Protein AF-A0A101I032-F1 (afdb_monomer)

Secondary structure (DSSP, 8-state):
-HHHHHHHHHHHHHHTT--PPPP--S-EEEE-TTS-EEEEEEEE-SS-EEEEETT--EEEE-TTS-EEEPPEETTEE-

Organism: NCBI:txid1635277

Solvent-accessible surface area (backbone atoms only — not comparable to full-atom values): 4915 Å² total; per-residue (Å²): 109,69,70,57,53,53,51,53,52,52,53,55,60,57,58,74,71,69,74,88,76,77,76,86,78,55,76,42,83,46,69,36,83,88,66,53,71,49,59,32,21,76,46,76,58,102,87,39,83,38,31,29,36,89,87,67,46,52,27,34,69,50,98,88,57,40,76,39,78,43,43,81,56,99,88,41,79,87

Sequence (78 aa):
MKKLLTLTLVVLFVAVAVFAVPARPGFRVFEQPDGTKFIAQLKGDEHFHFAETEDRYAIIRNSEGWWTYANKVDGLLV

Nearest PDB structures (foldseek):
  1dfc-assembly2_B  TM=5.243E-01  e=2.704E-01  Homo sapiens
  3p53-assembly2_B  TM=5.302E-01  e=5.034E-01  Homo sapiens
  4gp3-assembly2_B  TM=4.833E-01  e=4.178E-01  Homo sapiens
  4goy-assembly2_B  TM=4.832E-01  e=4.178E-01  Homo sapiens
  6i0z-assembly2_B  TM=5.116E-01  e=7.309E-01  Homo sapiens

Mean predicted aligned error: 7.28 Å

Radius of gyration: 20.95 Å; Cα contacts (8 Å, |Δi|>4): 91; chains: 1; bounding box: 34×31×63 Å

pLDDT: mean 90.1, std 7.94, range [61.53, 98.12]

Structure (mmCIF, N/CA/C/O backbone):
data_AF-A0A101I032-F1
#
_entry.id   AF-A0A101I032-F1
#
loop_
_atom_site.group_PDB
_atom_site.id
_atom_site.type_symbol
_atom_site.label_atom_id
_atom_site.label_alt_id
_atom_site.label_comp_id
_atom_site.label_asym_id
_atom_site.label_entity_id
_atom_site.label_seq_id
_atom_site.pdbx_PDB_ins_code
_atom_site.Cartn_x
_atom_site.Cartn_y
_atom_site.Cartn_z
_atom_site.occupancy
_atom_site.B_iso_or_equiv
_atom_site.auth_seq_id
_atom_site.auth_comp_id
_atom_site.auth_asym_id
_atom_site.auth_atom_id
_atom_site.pdbx_PDB_model_num
ATOM 1 N N . MET A 1 1 ? -15.642 20.693 45.568 1.00 61.53 1 MET A N 1
ATOM 2 C CA . MET A 1 1 ? -15.286 19.254 45.582 1.00 61.53 1 MET A CA 1
ATOM 3 C C . MET A 1 1 ? -16.344 18.379 44.912 1.00 61.53 1 MET A C 1
ATOM 5 O O . MET A 1 1 ? -16.026 17.776 43.902 1.00 61.53 1 MET A O 1
ATOM 9 N N . LYS A 1 2 ? -17.610 18.369 45.367 1.00 71.81 2 LYS A N 1
ATOM 10 C CA . LYS A 1 2 ? -18.675 17.532 44.764 1.00 71.81 2 LYS A CA 1
ATOM 11 C C . LYS A 1 2 ? -18.917 17.799 43.266 1.00 71.81 2 LYS A C 1
ATOM 13 O O . LYS A 1 2 ? -18.978 16.859 42.498 1.00 71.81 2 LYS A O 1
ATOM 18 N N . LYS A 1 3 ? -18.948 19.072 42.840 1.00 78.69 3 LYS A N 1
ATOM 19 C CA . LYS A 1 3 ? -19.113 19.455 41.420 1.00 78.69 3 LYS A CA 1
ATOM 20 C C . LYS A 1 3 ? -17.967 18.974 40.518 1.00 78.69 3 LYS A C 1
ATOM 22 O O . LYS A 1 3 ? -18.211 18.592 39.384 1.00 78.69 3 LYS A O 1
ATOM 27 N N . LEU A 1 4 ? -16.737 18.972 41.043 1.00 85.50 4 LEU A N 1
ATOM 28 C CA . LEU A 1 4 ? -15.565 18.434 40.347 1.00 85.50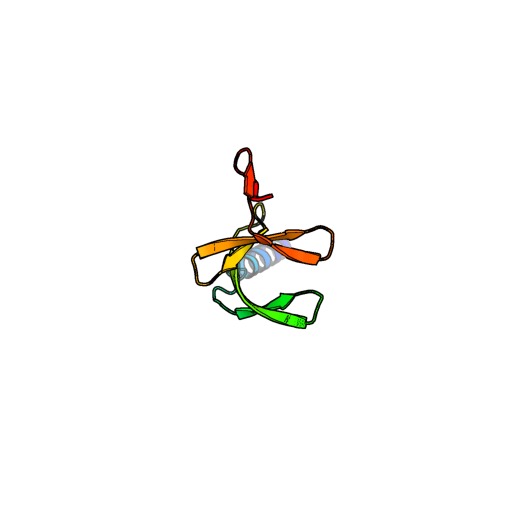 4 LEU A CA 1
ATOM 29 C C . LEU A 1 4 ? -15.684 16.915 40.200 1.00 85.50 4 LEU A C 1
ATOM 31 O O . LEU A 1 4 ? -15.531 16.416 39.098 1.00 85.50 4 LEU A O 1
ATOM 35 N N . LEU A 1 5 ? -16.063 16.207 41.270 1.00 89.69 5 LEU A N 1
ATOM 36 C CA . LEU A 1 5 ? -16.307 14.762 41.233 1.00 89.69 5 LEU A CA 1
ATOM 37 C C . LEU A 1 5 ? -17.391 14.388 40.206 1.00 89.69 5 LEU A C 1
ATOM 39 O O . LEU A 1 5 ? -17.208 13.456 39.430 1.00 89.69 5 LEU A O 1
ATOM 43 N N . THR A 1 6 ? -18.502 15.132 40.175 1.00 88.31 6 THR A N 1
ATOM 44 C CA . THR A 1 6 ? -19.581 14.915 39.201 1.00 88.31 6 THR A CA 1
ATOM 45 C C . THR A 1 6 ? -19.094 15.126 37.769 1.00 88.31 6 THR A C 1
ATOM 47 O O . THR A 1 6 ? -19.391 14.307 36.907 1.00 88.31 6 THR A O 1
ATOM 50 N N . LEU A 1 7 ? -18.308 16.177 37.512 1.00 91.25 7 LEU A N 1
ATOM 51 C CA . LEU A 1 7 ? -17.748 16.439 36.186 1.00 91.25 7 LEU A CA 1
ATOM 52 C C . LEU A 1 7 ? -16.776 15.332 35.751 1.00 91.25 7 LEU A C 1
ATOM 54 O O . LEU A 1 7 ? -16.875 14.841 34.630 1.00 91.25 7 LEU A O 1
ATOM 58 N N . THR A 1 8 ? -15.889 14.892 36.647 1.00 90.19 8 THR A N 1
ATOM 59 C CA . THR A 1 8 ? -14.957 13.786 36.385 1.00 90.19 8 THR A CA 1
ATOM 60 C C . THR A 1 8 ? -15.703 12.495 36.043 1.00 90.19 8 THR A C 1
ATOM 62 O O . THR A 1 8 ? -15.334 11.812 35.091 1.00 90.19 8 THR A O 1
ATOM 65 N N . LEU A 1 9 ? -16.782 12.183 36.768 1.00 90.81 9 LEU A N 1
ATOM 66 C CA . LEU A 1 9 ? -17.579 10.978 36.532 1.00 90.81 9 LEU A CA 1
ATOM 67 C C . LEU A 1 9 ? -18.296 11.014 35.173 1.00 90.81 9 LEU A C 1
ATOM 69 O O . LEU A 1 9 ? -18.333 10.002 34.480 1.00 90.81 9 LEU A O 1
ATOM 73 N N . VAL A 1 10 ? -18.813 12.180 34.769 1.00 89.75 10 VAL A N 1
ATOM 74 C CA . VAL A 1 10 ? -19.439 12.372 33.449 1.00 89.75 10 VAL A CA 1
ATOM 75 C C . VAL A 1 10 ? -18.421 12.174 32.324 1.00 89.75 10 VAL A C 1
ATOM 77 O O . VAL A 1 10 ? -18.711 11.467 31.362 1.00 89.75 10 VAL A O 1
ATOM 80 N N . VAL A 1 11 ? -17.214 12.733 32.453 1.00 88.75 11 VAL A N 1
ATOM 81 C CA . VAL A 1 11 ? -16.150 12.573 31.445 1.00 88.75 11 VAL A CA 1
ATOM 82 C C . VAL A 1 11 ? -15.716 11.109 31.315 1.00 88.75 11 VAL A C 1
ATOM 84 O O . VAL A 1 11 ? -15.582 10.612 30.198 1.00 88.75 11 VAL A O 1
ATOM 87 N N . LEU A 1 12 ? -15.565 10.398 32.437 1.00 88.44 12 LEU A N 1
ATOM 88 C CA . LEU A 1 12 ? -15.268 8.961 32.442 1.00 88.44 12 LEU A CA 1
ATOM 89 C C . LEU A 1 12 ? -16.355 8.153 31.728 1.00 88.44 12 LEU A C 1
ATOM 91 O O . LEU A 1 12 ? -16.023 7.282 30.935 1.00 88.44 12 LEU A O 1
ATOM 95 N N . PHE A 1 13 ? -17.634 8.463 31.957 1.00 85.56 13 PHE A N 1
ATOM 96 C CA . PHE A 1 13 ? -18.744 7.747 31.321 1.00 85.56 13 PHE A CA 1
ATOM 97 C C . PHE A 1 13 ? -18.785 7.949 29.799 1.00 85.56 13 PHE A C 1
ATOM 99 O O . PHE A 1 13 ? -19.064 7.009 29.058 1.00 85.56 13 PHE A O 1
ATOM 106 N N . VAL A 1 14 ? -18.466 9.157 29.324 1.00 84.31 14 VAL A N 1
ATOM 107 C CA . VAL A 1 14 ? -18.399 9.467 27.885 1.00 84.31 14 VAL A CA 1
ATOM 108 C C . VAL A 1 14 ? -17.196 8.791 27.221 1.00 84.31 14 VAL A C 1
ATOM 110 O O . VAL A 1 14 ? -17.309 8.328 26.088 1.00 84.31 14 VAL A O 1
ATOM 113 N N . ALA A 1 15 ? -16.065 8.668 27.920 1.00 81.38 15 ALA A N 1
ATOM 114 C CA . ALA A 1 15 ? -14.865 8.028 27.379 1.00 81.38 15 ALA A CA 1
ATOM 115 C C . ALA A 1 15 ? -15.061 6.533 27.058 1.00 81.38 15 ALA A C 1
ATOM 117 O O . ALA A 1 15 ? -14.455 6.035 26.113 1.00 81.38 15 ALA A O 1
ATOM 118 N N . VAL A 1 16 ? -15.941 5.823 27.780 1.00 79.31 16 VAL A N 1
ATOM 119 C CA . VAL A 1 16 ? -16.238 4.399 27.507 1.00 79.31 16 VAL A CA 1
ATOM 120 C C . VAL A 1 16 ? -17.018 4.207 26.195 1.00 79.31 16 VAL A C 1
ATOM 122 O O . VAL A 1 16 ? -17.052 3.107 25.654 1.00 79.31 16 VAL A O 1
ATOM 125 N N . ALA A 1 17 ? -17.630 5.262 25.650 1.00 77.06 17 ALA A N 1
ATOM 126 C CA . ALA A 1 17 ? -18.439 5.180 24.433 1.00 77.06 17 ALA A CA 1
ATOM 127 C C . ALA A 1 17 ? -17.639 5.367 23.127 1.00 77.06 17 ALA A C 1
ATOM 129 O O . ALA A 1 17 ? -18.222 5.284 22.045 1.00 77.06 17 ALA A O 1
ATOM 130 N N . VAL A 1 18 ? -16.329 5.628 23.196 1.00 78.12 18 VAL A N 1
ATOM 131 C CA . VAL A 1 18 ? -15.497 5.880 22.010 1.00 78.12 18 VAL A CA 1
ATOM 132 C C . VAL A 1 18 ? -14.764 4.600 21.610 1.00 78.12 18 VAL A C 1
ATOM 134 O O . VAL A 1 18 ? -13.801 4.197 22.256 1.00 78.12 18 VAL A O 1
ATOM 137 N N . PHE A 1 19 ? -15.207 3.968 20.522 1.00 79.44 19 PHE A N 1
ATOM 138 C CA . PHE A 1 19 ? -14.550 2.799 19.933 1.00 79.44 19 PHE A CA 1
ATOM 139 C C . PHE A 1 19 ? -13.864 3.167 18.614 1.00 79.44 19 PHE A C 1
ATOM 141 O O . PHE A 1 19 ? -14.397 3.949 17.826 1.00 79.44 19 PHE A O 1
ATOM 148 N N . ALA A 1 20 ? -12.696 2.575 18.353 1.00 76.56 20 ALA A N 1
ATOM 149 C CA . ALA A 1 20 ? -12.053 2.657 17.046 1.00 76.56 20 ALA A CA 1
ATOM 150 C C . ALA A 1 20 ? -12.895 1.914 15.995 1.00 76.56 20 ALA A C 1
ATOM 152 O O . ALA A 1 20 ? -13.388 0.813 16.246 1.00 76.56 20 ALA A O 1
ATOM 153 N N . VAL A 1 21 ? -13.055 2.511 14.813 1.00 78.75 21 VAL A N 1
ATOM 154 C CA . VAL A 1 21 ? -13.769 1.893 13.689 1.00 78.75 21 VAL A CA 1
ATOM 155 C C . VAL A 1 21 ? -12.744 1.207 12.786 1.00 78.75 21 VAL A C 1
ATOM 157 O O . VAL A 1 21 ? -11.790 1.865 12.368 1.00 78.75 21 VAL A O 1
ATOM 160 N N . PRO A 1 22 ? -12.907 -0.087 12.460 1.00 72.94 22 PRO A N 1
ATOM 161 C CA . PRO A 1 22 ? -11.997 -0.761 11.546 1.00 72.94 22 PRO A CA 1
ATOM 162 C C . PRO A 1 22 ? -12.059 -0.122 10.155 1.00 72.94 22 PRO A C 1
ATOM 164 O O . PRO A 1 22 ? -13.123 0.301 9.693 1.00 72.94 22 PRO A O 1
ATOM 167 N N . ALA A 1 23 ? -10.921 -0.086 9.460 1.00 72.75 23 ALA A N 1
ATOM 168 C CA . ALA A 1 23 ? -10.878 0.336 8.065 1.00 72.75 23 ALA A CA 1
ATOM 169 C C . ALA A 1 23 ? -11.867 -0.497 7.239 1.00 72.75 23 ALA A C 1
ATOM 171 O O . ALA A 1 23 ? -11.939 -1.711 7.419 1.00 72.75 23 ALA A O 1
ATOM 172 N N . ARG A 1 24 ? -12.623 0.142 6.332 1.00 80.69 24 ARG A N 1
ATOM 173 C CA . ARG A 1 24 ? -13.628 -0.535 5.495 1.00 80.69 24 ARG A CA 1
ATOM 174 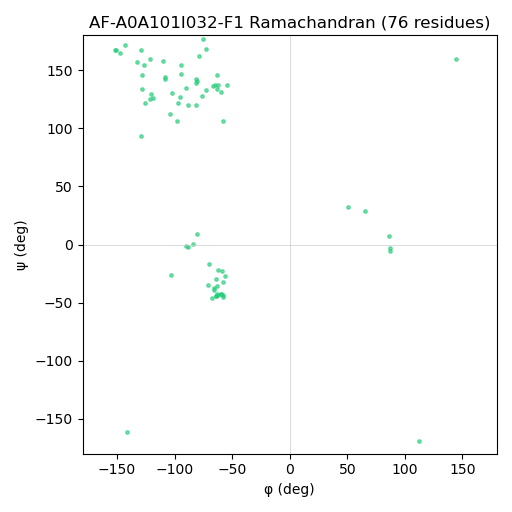C C . ARG A 1 24 ? -12.956 -1.646 4.673 1.00 80.69 24 ARG A C 1
ATOM 176 O O . ARG A 1 24 ? -12.279 -1.329 3.688 1.00 80.69 24 ARG A O 1
ATOM 183 N N . PRO A 1 25 ? -13.153 -2.928 5.023 1.00 82.06 25 PRO A N 1
ATOM 184 C CA . PRO A 1 25 ? -12.488 -4.009 4.327 1.00 82.06 25 PRO A CA 1
ATOM 185 C C . PRO A 1 25 ? -13.256 -4.325 3.044 1.00 82.06 25 PRO A C 1
ATOM 187 O O . PRO A 1 25 ? -14.485 -4.351 3.026 1.00 82.06 25 PRO A O 1
ATOM 190 N N . GLY A 1 26 ? -12.528 -4.583 1.963 1.00 91.19 26 GLY A N 1
ATOM 191 C CA . GLY A 1 26 ? -13.092 -5.212 0.770 1.00 91.19 26 GLY A CA 1
ATOM 192 C C . GLY A 1 26 ? -12.495 -4.696 -0.527 1.00 91.19 26 GLY A C 1
ATOM 193 O O . GLY A 1 26 ? -11.925 -3.600 -0.578 1.00 91.19 26 GLY A O 1
ATOM 194 N N . PHE A 1 27 ? -12.656 -5.515 -1.561 1.00 95.69 27 PHE A N 1
ATOM 195 C CA . PHE A 1 27 ? -12.373 -5.140 -2.933 1.00 95.69 27 PHE A CA 1
ATOM 196 C C . PHE A 1 27 ? -13.321 -4.034 -3.387 1.00 95.69 27 PHE A C 1
ATOM 198 O O . PHE A 1 27 ? -14.518 -4.043 -3.088 1.00 95.69 27 PHE A O 1
ATOM 205 N N . ARG A 1 28 ? -12.769 -3.051 -4.086 1.00 95.44 28 ARG A N 1
ATOM 206 C CA . ARG A 1 28 ? -13.499 -1.920 -4.650 1.00 95.44 28 ARG A CA 1
ATOM 207 C C . ARG A 1 28 ? -12.779 -1.412 -5.885 1.00 95.44 28 ARG A C 1
ATOM 209 O O . ARG A 1 28 ? -11.635 -1.778 -6.136 1.00 95.44 28 ARG A O 1
ATOM 216 N N . VAL A 1 29 ? -13.461 -0.560 -6.635 1.00 96.88 29 VAL A N 1
ATOM 217 C CA . VAL A 1 29 ? -12.919 0.024 -7.857 1.00 96.88 29 VAL A CA 1
ATOM 218 C C . VAL A 1 29 ? -11.925 1.130 -7.511 1.00 96.88 29 VAL A C 1
ATOM 220 O O . VAL A 1 29 ? -12.238 2.04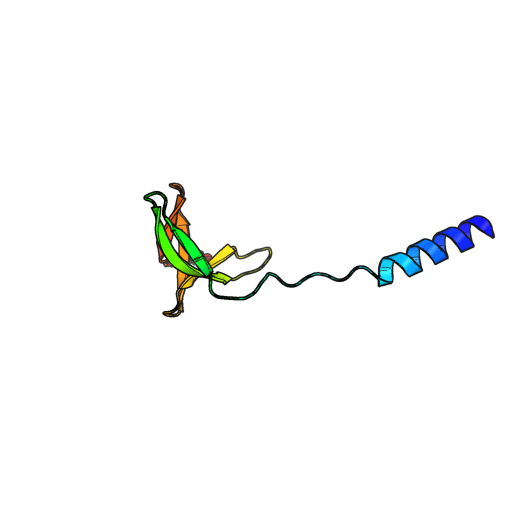0 -6.741 1.00 96.88 29 VAL A O 1
ATOM 223 N N . PHE A 1 30 ? -10.738 1.030 -8.093 1.00 96.19 30 PHE A N 1
ATOM 224 C CA . PHE A 1 30 ? -9.697 2.046 -8.137 1.00 96.19 30 PHE A CA 1
ATOM 225 C C . PHE A 1 30 ? -9.579 2.558 -9.571 1.00 96.19 30 PHE A C 1
ATOM 227 O O . PHE A 1 30 ? -9.981 1.886 -10.521 1.00 96.19 30 PHE A O 1
ATOM 234 N N . GLU A 1 31 ? -9.034 3.759 -9.710 1.00 97.69 31 GLU A N 1
ATOM 235 C CA . GLU A 1 31 ? -8.877 4.446 -10.987 1.00 97.69 31 GLU A CA 1
ATOM 236 C C . GLU A 1 31 ? -7.424 4.900 -11.135 1.00 97.69 31 GLU A C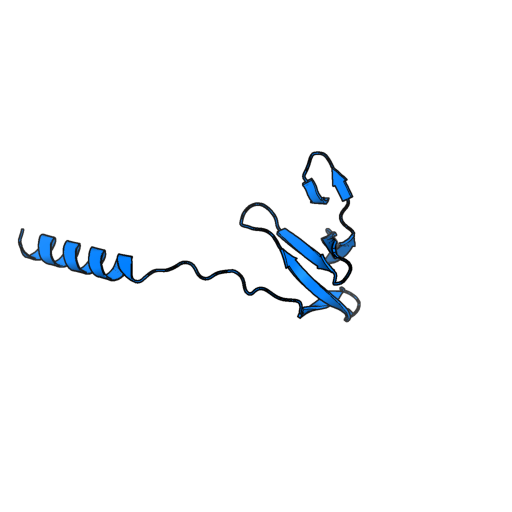 1
ATOM 238 O O . GLU A 1 31 ? -6.817 5.415 -10.189 1.00 97.69 31 GLU A O 1
ATOM 243 N N . GLN A 1 32 ? -6.859 4.640 -12.308 1.00 98.12 32 GLN A N 1
ATOM 244 C CA . GLN A 1 32 ? -5.558 5.131 -12.737 1.00 98.12 32 GLN A CA 1
ATOM 245 C C . GLN A 1 32 ? -5.672 6.591 -13.208 1.00 98.12 32 GLN A C 1
ATOM 247 O O . GLN A 1 32 ? -6.772 7.049 -13.520 1.00 98.12 32 GLN A O 1
ATOM 252 N N . PRO A 1 33 ? -4.559 7.339 -13.300 1.00 98.12 33 PRO A N 1
ATOM 253 C CA . PRO A 1 33 ? -4.572 8.716 -13.801 1.00 98.12 33 PRO A CA 1
ATOM 254 C C . PRO A 1 33 ? -5.171 8.897 -15.204 1.00 98.12 33 PRO A C 1
ATOM 256 O O . PRO A 1 33 ? -5.690 9.968 -15.506 1.00 98.12 33 PRO A O 1
ATOM 259 N N . ASP A 1 34 ? -5.119 7.869 -16.052 1.00 97.88 34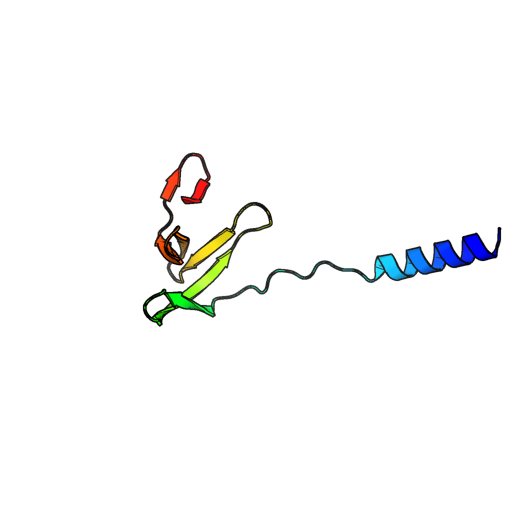 ASP A N 1
ATOM 260 C CA . ASP A 1 34 ? -5.705 7.864 -17.399 1.00 97.88 34 ASP A CA 1
ATOM 261 C C . ASP A 1 34 ? -7.208 7.508 -17.427 1.00 97.88 34 ASP A C 1
ATOM 263 O O . ASP A 1 34 ? -7.814 7.456 -18.497 1.00 97.88 34 ASP A O 1
ATOM 267 N N . GLY A 1 35 ? -7.817 7.263 -16.265 1.00 98.06 35 GLY A N 1
ATOM 268 C CA . GLY A 1 35 ? -9.213 6.850 -16.129 1.00 98.06 35 GLY A CA 1
ATOM 269 C C . GLY A 1 35 ? -9.439 5.337 -16.215 1.00 98.06 35 GLY A C 1
ATOM 270 O O . GLY A 1 35 ? -10.572 4.880 -16.025 1.00 98.06 35 GLY A O 1
ATOM 271 N N . THR A 1 36 ? -8.399 4.533 -16.463 1.00 98.12 36 THR A N 1
ATOM 272 C CA . THR A 1 36 ? -8.499 3.068 -16.452 1.00 98.12 36 THR A CA 1
ATOM 273 C C . THR A 1 36 ? -8.871 2.582 -15.054 1.00 98.12 36 THR A C 1
ATOM 275 O O . THR A 1 36 ? -8.285 2.996 -14.055 1.00 98.12 36 THR A O 1
ATOM 278 N N . LYS A 1 37 ? -9.842 1.669 -14.966 1.00 98.00 37 LYS A N 1
ATOM 279 C CA . LYS A 1 37 ? -10.360 1.160 -13.690 1.00 98.00 37 LYS A CA 1
ATOM 280 C C . LYS A 1 37 ? -9.924 -0.271 -13.439 1.00 98.00 37 LYS A C 1
ATOM 282 O O . LYS A 1 37 ? -9.871 -1.078 -14.362 1.00 98.00 37 LYS A O 1
ATOM 287 N N . PHE A 1 38 ? -9.663 -0.589 -12.179 1.00 97.19 38 PHE A N 1
ATOM 288 C CA . PHE A 1 38 ? -9.318 -1.939 -11.737 1.00 97.19 38 PHE A CA 1
ATOM 289 C C . PHE A 1 38 ? -9.835 -2.187 -10.317 1.00 97.19 38 PHE A C 1
ATOM 291 O O . PHE A 1 38 ? -10.231 -1.253 -9.618 1.00 97.19 38 PHE A O 1
ATOM 298 N N . ILE A 1 39 ? -9.869 -3.447 -9.890 1.00 97.69 39 ILE A N 1
ATOM 299 C CA . ILE A 1 39 ? -10.357 -3.835 -8.566 1.00 97.69 39 ILE A CA 1
ATOM 300 C C . ILE A 1 39 ? -9.168 -4.114 -7.645 1.00 97.69 39 ILE A C 1
ATOM 302 O O . ILE A 1 39 ? -8.247 -4.849 -7.995 1.00 97.69 39 ILE A O 1
ATOM 306 N N . ALA A 1 40 ? -9.195 -3.523 -6.453 1.00 97.06 40 ALA A N 1
ATOM 307 C CA . ALA A 1 40 ? -8.211 -3.782 -5.408 1.00 97.06 40 ALA A CA 1
ATOM 308 C C . ALA A 1 40 ? -8.817 -3.585 -4.013 1.00 97.06 40 ALA A C 1
ATOM 310 O O . ALA A 1 40 ? -9.912 -3.039 -3.852 1.00 97.06 40 ALA A O 1
ATOM 311 N N . GLN A 1 41 ? -8.109 -4.034 -2.984 1.00 95.81 41 GLN A N 1
ATOM 312 C CA . GLN A 1 41 ? -8.450 -3.844 -1.578 1.00 95.81 41 GLN A CA 1
ATOM 313 C C . GLN A 1 41 ? -7.331 -3.045 -0.903 1.00 95.81 41 GLN A C 1
ATOM 315 O O . GLN A 1 41 ? -6.182 -3.464 -0.953 1.00 95.81 41 GLN A O 1
ATOM 320 N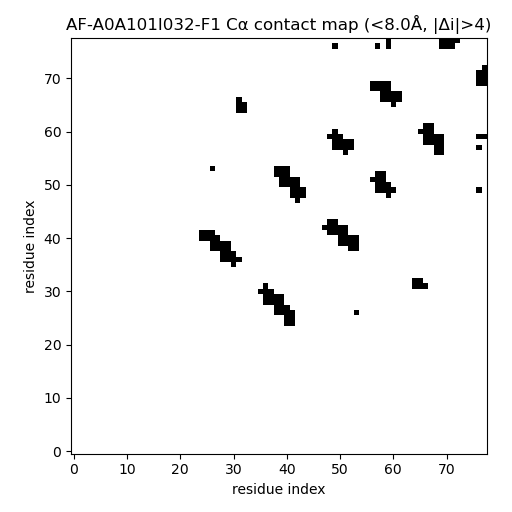 N . LEU A 1 42 ? -7.640 -1.919 -0.240 1.00 93.12 42 LEU A N 1
ATOM 321 C CA . LEU A 1 42 ? -6.637 -1.277 0.628 1.00 93.12 42 LEU A CA 1
ATOM 322 C C . LEU A 1 42 ? -6.253 -2.222 1.765 1.00 93.12 42 LEU A C 1
ATOM 324 O O . LEU A 1 42 ? -7.122 -2.830 2.398 1.00 93.12 42 LEU A O 1
ATOM 328 N N . LYS A 1 43 ? -4.956 -2.275 2.037 1.00 91.25 43 LYS A N 1
ATOM 329 C CA . LYS A 1 43 ? -4.334 -3.043 3.105 1.00 91.25 43 LYS A CA 1
ATOM 330 C C . LYS A 1 43 ? -3.349 -2.157 3.862 1.00 91.25 43 LYS A C 1
ATOM 332 O O . LYS A 1 43 ? -2.812 -1.194 3.317 1.00 91.25 43 LYS A O 1
ATOM 337 N N . GLY A 1 44 ? -3.090 -2.548 5.102 1.00 86.88 44 GLY A N 1
ATOM 338 C CA . GLY A 1 44 ? -2.116 -1.905 5.967 1.00 86.88 44 GLY A CA 1
ATOM 339 C C . GLY A 1 44 ? -2.745 -1.178 7.151 1.00 86.88 44 GLY A C 1
ATOM 340 O O . GLY A 1 44 ? -3.919 -1.386 7.467 1.00 86.88 44 GLY A O 1
ATOM 341 N N . ASP A 1 45 ? -1.917 -0.399 7.827 1.00 84.94 45 ASP A N 1
ATOM 342 C CA . ASP A 1 45 ? -2.169 0.253 9.111 1.00 84.94 45 ASP A CA 1
ATOM 343 C C . ASP A 1 45 ? -1.549 1.664 9.110 1.00 84.94 45 ASP A C 1
ATOM 345 O O . ASP A 1 45 ? -1.262 2.225 8.051 1.00 84.94 45 ASP A O 1
ATOM 349 N N . GLU A 1 46 ? -1.336 2.272 10.276 1.00 84.06 46 GLU A N 1
ATOM 350 C CA . GLU A 1 46 ? -0.728 3.602 10.372 1.00 84.06 46 GLU A CA 1
ATOM 351 C C . GLU A 1 46 ? 0.683 3.678 9.753 1.00 84.06 46 GLU A C 1
ATOM 353 O O . GLU A 1 46 ? 1.099 4.761 9.334 1.00 84.06 46 GLU A O 1
ATOM 358 N N . HIS A 1 47 ? 1.394 2.552 9.637 1.00 81.88 47 HIS A N 1
ATOM 359 C CA . HIS A 1 47 ? 2.772 2.466 9.147 1.00 81.88 47 HIS A CA 1
ATOM 360 C C . HIS A 1 47 ? 2.866 1.954 7.705 1.00 81.88 47 HIS A C 1
ATOM 362 O O . HIS A 1 47 ? 3.818 2.292 6.999 1.00 81.88 47 HIS A O 1
ATOM 368 N N . PHE A 1 48 ? 1.891 1.166 7.247 1.00 81.62 48 PHE A N 1
ATOM 369 C CA . PHE A 1 48 ? 1.896 0.556 5.915 1.00 81.62 48 PHE A CA 1
ATOM 370 C C . PHE A 1 48 ? 0.674 0.970 5.100 1.00 81.62 48 PHE A C 1
ATOM 372 O O . PHE A 1 48 ? -0.457 0.768 5.519 1.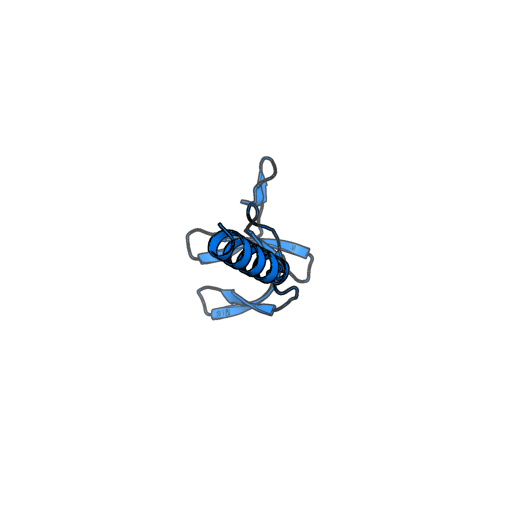00 81.62 48 PHE A O 1
ATOM 379 N N . HIS A 1 49 ? 0.896 1.514 3.903 1.00 87.31 49 HIS A N 1
ATOM 380 C CA . HIS A 1 49 ? -0.167 2.062 3.056 1.00 87.31 49 HIS A CA 1
ATOM 381 C C . HIS A 1 49 ? -0.045 1.475 1.652 1.00 87.31 49 HIS A C 1
ATOM 383 O O . HIS A 1 49 ? 0.711 1.978 0.824 1.00 87.31 49 HIS A O 1
ATOM 389 N N . PHE A 1 50 ? -0.767 0.389 1.382 1.00 94.44 50 PHE A N 1
ATOM 390 C CA . PHE A 1 50 ? -0.750 -0.265 0.073 1.00 94.44 50 PHE A CA 1
ATOM 391 C C . PHE A 1 50 ? -2.135 -0.794 -0.299 1.00 94.44 50 PHE A C 1
ATOM 393 O O . PHE A 1 50 ? -3.077 -0.772 0.497 1.00 94.44 50 PHE A O 1
ATOM 400 N N . ALA A 1 51 ? -2.289 -1.258 -1.532 1.00 95.56 51 ALA A N 1
ATOM 401 C CA . ALA A 1 51 ? -3.458 -2.023 -1.934 1.00 95.56 51 ALA A CA 1
ATOM 402 C C . ALA A 1 51 ? -3.038 -3.394 -2.461 1.00 95.56 51 ALA A C 1
ATOM 404 O O . ALA A 1 51 ? -1.888 -3.617 -2.823 1.00 95.56 51 ALA A O 1
ATOM 405 N N . GLU A 1 52 ? -3.976 -4.324 -2.466 1.00 96.19 52 GLU A N 1
ATOM 406 C CA . GLU A 1 52 ? -3.800 -5.683 -2.958 1.00 96.19 52 GLU A CA 1
ATOM 407 C C . GLU A 1 52 ? -4.794 -5.926 -4.097 1.00 96.19 52 GLU A C 1
ATOM 409 O O . GLU A 1 52 ? -5.982 -5.617 -3.958 1.00 96.19 52 GLU A O 1
ATOM 414 N N . THR A 1 53 ? -4.315 -6.434 -5.232 1.00 96.75 53 THR A N 1
ATOM 415 C CA . THR A 1 53 ? -5.170 -6.828 -6.364 1.00 96.75 53 THR A CA 1
ATOM 416 C C . THR A 1 53 ? -5.938 -8.116 -6.053 1.00 96.75 53 THR A C 1
ATOM 418 O O . THR A 1 53 ? -5.638 -8.816 -5.086 1.00 96.75 53 THR A O 1
ATOM 421 N N . GLU A 1 54 ? -6.927 -8.468 -6.878 1.00 95.88 54 GLU A N 1
ATOM 422 C CA . GLU A 1 54 ? -7.658 -9.743 -6.736 1.00 95.88 54 GLU A CA 1
ATOM 423 C C . GLU A 1 54 ? -6.724 -10.965 -6.815 1.00 95.88 54 GLU A C 1
ATOM 425 O O . GLU A 1 54 ? -6.907 -11.942 -6.086 1.00 95.88 54 GLU A O 1
ATOM 430 N N . ASP A 1 55 ? -5.649 -10.847 -7.598 1.00 95.81 55 ASP A N 1
ATOM 431 C CA . ASP A 1 55 ? -4.593 -11.854 -7.752 1.00 95.81 55 ASP A CA 1
ATOM 432 C C . ASP A 1 55 ? -3.545 -11.836 -6.621 1.00 95.81 55 ASP A C 1
ATOM 434 O O . ASP A 1 55 ? -2.528 -12.525 -6.697 1.00 95.81 55 ASP A O 1
ATOM 438 N N . ARG A 1 56 ? -3.789 -11.074 -5.546 1.00 94.12 56 ARG A N 1
ATOM 439 C CA . ARG A 1 56 ? -2.934 -10.972 -4.347 1.00 94.12 56 ARG A CA 1
ATOM 440 C C . ARG A 1 56 ? -1.556 -10.350 -4.581 1.00 94.12 56 ARG A C 1
ATOM 442 O O . ARG A 1 56 ? -0.609 -10.639 -3.848 1.00 94.12 56 ARG A O 1
ATOM 449 N N . TYR A 1 57 ? -1.439 -9.464 -5.564 1.00 96.00 57 TYR A N 1
ATOM 450 C CA . TYR A 1 57 ? -0.242 -8.645 -5.724 1.00 96.00 57 TYR A CA 1
ATOM 451 C C . TYR A 1 57 ? -0.371 -7.340 -4.947 1.00 96.00 57 TYR A C 1
ATOM 453 O O . TYR A 1 57 ? -1.387 -6.648 -5.038 1.00 96.00 57 TYR A O 1
ATOM 461 N N . ALA A 1 58 ? 0.687 -6.978 -4.224 1.00 96.06 58 ALA A N 1
ATOM 462 C CA . ALA A 1 58 ? 0.793 -5.674 -3.592 1.00 96.06 58 ALA A CA 1
ATOM 463 C C . ALA A 1 58 ? 1.048 -4.594 -4.651 1.00 96.06 58 ALA A C 1
ATOM 465 O O . ALA A 1 58 ? 1.923 -4.730 -5.510 1.00 96.06 58 ALA A O 1
ATOM 466 N N . ILE A 1 59 ? 0.292 -3.509 -4.561 1.00 97.25 59 ILE A N 1
ATOM 467 C CA . ILE A 1 59 ? 0.420 -2.325 -5.398 1.00 97.25 59 ILE A CA 1
ATOM 468 C C . ILE A 1 59 ? 0.523 -1.082 -4.516 1.00 97.25 59 ILE A C 1
ATOM 470 O O . ILE A 1 59 ? -0.097 -0.986 -3.452 1.00 97.25 59 ILE A O 1
ATOM 474 N N . ILE A 1 60 ? 1.291 -0.111 -4.982 1.00 96.62 60 ILE A N 1
ATOM 475 C CA . ILE A 1 60 ? 1.466 1.189 -4.338 1.00 96.62 60 ILE A CA 1
ATOM 476 C C . ILE A 1 60 ? 1.226 2.293 -5.355 1.00 96.62 60 ILE A C 1
ATOM 478 O O . ILE A 1 60 ? 1.157 2.044 -6.559 1.00 96.62 60 ILE A O 1
ATOM 482 N N . ARG A 1 61 ? 1.098 3.524 -4.867 1.00 95.56 61 ARG A N 1
ATOM 483 C CA . ARG A 1 6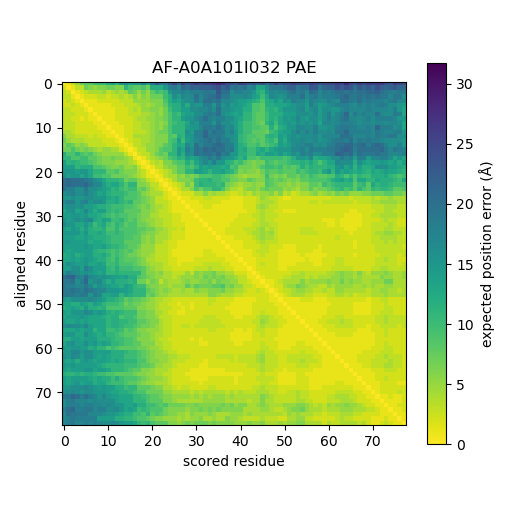1 ? 0.974 4.691 -5.727 1.00 95.56 61 ARG A CA 1
ATOM 484 C C . ARG A 1 61 ? 2.337 5.354 -5.889 1.00 95.56 61 ARG A C 1
ATOM 486 O O . ARG A 1 61 ? 2.942 5.740 -4.892 1.00 95.56 61 ARG A O 1
ATOM 493 N N . ASN A 1 62 ? 2.812 5.481 -7.123 1.00 95.25 62 ASN A N 1
ATOM 494 C CA . ASN A 1 62 ? 4.074 6.158 -7.407 1.00 95.25 62 ASN A CA 1
ATOM 495 C C . ASN A 1 62 ? 3.932 7.693 -7.302 1.00 95.25 62 ASN A C 1
ATOM 497 O O . ASN A 1 62 ? 2.837 8.228 -7.096 1.00 95.25 62 ASN A O 1
ATOM 501 N N . SER A 1 63 ? 5.041 8.417 -7.480 1.00 95.62 63 SER A N 1
ATOM 502 C CA . SER A 1 63 ? 5.081 9.887 -7.407 1.00 95.62 63 SER A CA 1
ATOM 503 C C . SER A 1 63 ? 4.228 10.599 -8.462 1.00 95.62 63 SER A C 1
ATOM 505 O O . SER A 1 63 ? 3.854 11.751 -8.270 1.00 95.62 63 SER A O 1
ATOM 507 N N . GLU A 1 64 ? 3.911 9.927 -9.568 1.00 96.44 64 GLU A N 1
ATOM 508 C CA . GLU A 1 64 ? 3.068 10.446 -10.651 1.00 96.44 64 GLU A CA 1
ATOM 509 C C . GLU A 1 64 ? 1.579 10.128 -10.436 1.00 96.44 64 GLU A C 1
ATOM 511 O O . GLU A 1 64 ? 0.725 10.523 -11.228 1.00 96.44 64 GLU A O 1
ATOM 516 N N . GLY A 1 65 ? 1.239 9.423 -9.355 1.00 95.62 65 GLY A N 1
ATOM 517 C CA . GLY A 1 65 ? -0.136 9.077 -9.017 1.00 95.62 65 GLY A CA 1
ATOM 518 C C . GLY A 1 65 ? -0.655 7.792 -9.668 1.00 95.62 65 GLY A C 1
ATOM 519 O O . GLY A 1 65 ? -1.845 7.502 -9.508 1.00 95.62 65 GLY A O 1
ATOM 520 N N . TRP A 1 66 ? 0.195 7.020 -10.347 1.00 97.88 66 TRP A N 1
ATOM 521 C CA . TRP A 1 66 ? -0.149 5.710 -10.906 1.00 97.88 66 TRP A CA 1
ATOM 522 C C . TRP A 1 66 ? -0.090 4.621 -9.844 1.00 97.88 66 TRP A C 1
ATOM 524 O O . TRP A 1 66 ? 0.824 4.602 -9.021 1.00 97.88 66 TRP A O 1
ATOM 534 N N . TRP A 1 67 ? -1.037 3.686 -9.893 1.00 97.56 67 TRP A N 1
ATOM 535 C CA . TRP A 1 67 ? -0.941 2.442 -9.137 1.00 97.56 67 TRP A CA 1
ATOM 536 C C . TRP A 1 67 ? -0.053 1.452 -9.882 1.00 97.56 67 TRP A C 1
ATOM 538 O O . TRP A 1 67 ? -0.369 1.062 -11.009 1.00 97.56 67 TRP A O 1
ATOM 548 N N . THR A 1 68 ? 1.036 1.037 -9.243 1.00 97.12 68 THR A N 1
ATOM 549 C CA . THR A 1 68 ? 2.049 0.137 -9.802 1.00 97.12 68 THR A CA 1
ATOM 550 C C . THR A 1 68 ? 2.284 -1.045 -8.874 1.00 97.12 68 THR A C 1
ATOM 552 O O . THR A 1 68 ? 2.078 -0.944 -7.665 1.00 97.12 68 THR A O 1
ATOM 555 N N . TYR A 1 69 ? 2.747 -2.166 -9.429 1.00 97.06 69 TYR A N 1
ATOM 556 C CA . TYR A 1 69 ? 3.206 -3.292 -8.619 1.00 97.06 69 TYR A CA 1
ATOM 557 C C . TYR A 1 69 ? 4.365 -2.871 -7.725 1.00 97.06 69 TYR A C 1
ATOM 559 O O . TYR A 1 69 ? 5.310 -2.234 -8.189 1.00 97.06 69 TYR A O 1
ATOM 567 N N . ALA A 1 70 ? 4.259 -3.225 -6.450 1.00 96.06 70 ALA A N 1
ATOM 568 C CA . ALA A 1 70 ? 5.282 -2.930 -5.468 1.00 96.06 70 ALA A CA 1
ATOM 569 C C . ALA A 1 70 ? 6.418 -3.953 -5.548 1.00 96.06 70 ALA A C 1
ATOM 571 O O . ALA A 1 70 ? 6.184 -5.158 -5.693 1.00 96.06 70 ALA A O 1
ATOM 572 N N . ASN A 1 71 ? 7.644 -3.482 -5.367 1.00 94.75 71 ASN A N 1
ATOM 573 C CA . ASN A 1 71 ? 8.793 -4.317 -5.057 1.00 94.75 71 ASN A CA 1
ATOM 574 C C . ASN A 1 71 ? 9.000 -4.360 -3.545 1.00 94.75 71 ASN A C 1
ATOM 576 O O . ASN A 1 71 ? 8.632 -3.436 -2.827 1.00 94.75 71 ASN A O 1
ATOM 580 N N . LYS A 1 72 ? 9.618 -5.434 -3.049 1.00 92.56 72 LYS A N 1
ATOM 581 C CA . LYS A 1 72 ? 9.973 -5.549 -1.633 1.00 92.56 72 LYS A CA 1
ATOM 582 C C . LYS A 1 72 ? 11.469 -5.316 -1.451 1.00 92.56 72 LYS A C 1
ATOM 584 O O . LYS A 1 72 ? 12.263 -6.157 -1.867 1.00 92.56 72 LYS A O 1
ATOM 589 N N . VAL A 1 73 ? 11.842 -4.214 -0.805 1.00 94.38 73 VAL A N 1
ATOM 590 C CA . VAL A 1 73 ? 13.239 -3.848 -0.507 1.00 94.38 73 VAL A CA 1
ATOM 591 C C . VAL A 1 73 ? 13.361 -3.596 0.990 1.00 94.38 73 VAL A C 1
ATOM 593 O O . VAL A 1 73 ? 12.615 -2.795 1.540 1.00 94.38 73 VAL A O 1
ATOM 596 N N . ASP A 1 74 ? 14.237 -4.337 1.673 1.00 92.06 74 ASP A N 1
ATOM 597 C CA . ASP A 1 74 ? 14.468 -4.231 3.126 1.00 92.06 74 ASP A CA 1
ATOM 598 C C . ASP A 1 74 ? 13.190 -4.276 3.992 1.00 92.06 74 ASP A C 1
ATOM 600 O O . ASP A 1 74 ? 13.096 -3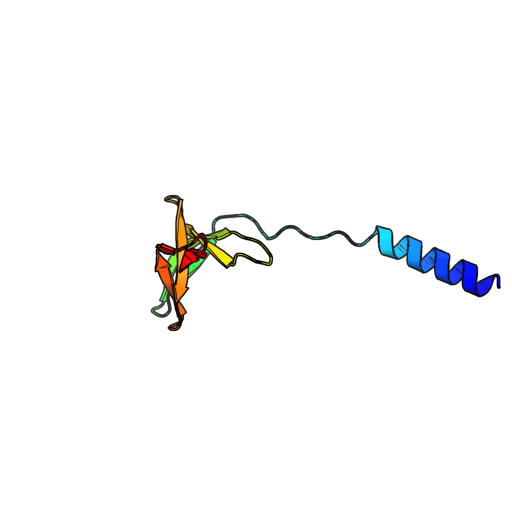.671 5.056 1.00 92.06 74 ASP A O 1
ATOM 604 N N . GLY A 1 75 ? 12.176 -5.017 3.533 1.00 85.69 75 GLY A N 1
ATOM 605 C CA . GLY A 1 75 ? 10.887 -5.147 4.221 1.00 85.69 75 GLY A CA 1
ATOM 606 C C . GLY A 1 75 ? 9.858 -4.066 3.879 1.00 85.69 75 GLY A C 1
ATOM 607 O O . GLY A 1 75 ? 8.704 -4.210 4.278 1.00 85.69 75 GLY A O 1
ATOM 608 N N . LEU A 1 76 ? 10.232 -3.053 3.097 1.00 87.50 76 LEU A N 1
ATOM 609 C CA . LEU A 1 76 ? 9.351 -1.996 2.606 1.00 87.50 76 LEU A CA 1
ATOM 610 C C . LEU A 1 76 ? 8.810 -2.325 1.213 1.00 87.50 76 LEU A C 1
ATOM 612 O O . LEU A 1 76 ? 9.489 -2.958 0.404 1.00 87.50 76 LEU A O 1
ATOM 616 N N . LEU A 1 77 ? 7.579 -1.884 0.953 1.00 90.25 77 LEU A N 1
ATOM 617 C CA . LEU A 1 77 ? 6.977 -1.881 -0.377 1.00 90.25 77 LEU A CA 1
ATOM 618 C C . LEU A 1 77 ? 7.347 -0.567 -1.075 1.00 90.25 77 LEU A C 1
ATOM 620 O O . LEU A 1 77 ? 7.021 0.501 -0.554 1.00 90.25 77 LEU A O 1
ATOM 624 N N . VAL A 1 78 ? 8.034 -0.663 -2.215 1.00 87.69 78 VAL A N 1
ATOM 625 C CA . VAL A 1 78 ? 8.564 0.466 -3.005 1.00 87.69 78 VAL A CA 1
ATOM 626 C C . VAL A 1 78 ? 8.250 0.358 -4.486 1.00 87.69 78 VAL A C 1
ATOM 628 O O . VAL A 1 78 ? 7.941 -0.762 -4.958 1.00 87.69 78 VAL A O 1
#

Foldseek 3Di:
DVVVVVVVVVVVVVVVVDDDDDDDFDWDWDAFPVRDIFIWTWDDDPVATWIAHPVGFTWDQDPVRGTDGFDADPNDTD